Protein AF-A0A2N7XU37-F1 (afdb_monomer)

Solvent-accessible surface area (backbone atoms only — not comparable to full-atom values): 5174 Å² total; per-residue (Å²): 92,64,6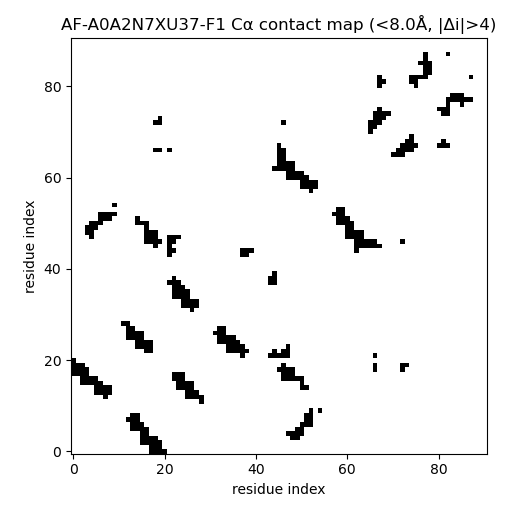9,66,26,65,36,58,38,101,84,76,30,43,36,37,13,17,29,76,72,17,23,36,37,33,37,44,94,87,72,49,76,44,81,77,44,47,64,56,96,92,36,70,45,42,13,31,38,45,52,46,60,43,97,89,75,52,74,51,66,43,61,48,69,46,21,33,29,90,88,78,29,69,50,41,62,66,63,28,97,56,20,57,82,45,79,77,71,98,118

Nearest PDB structures (foldseek):
  3dr2-assembly1_A  TM=8.831E-01  e=9.911E-07  Xanthomonas campestris pv. campestris
  3dr2-assembly1_B  TM=8.787E-01  e=1.720E-06  Xanthomonas campestris pv. campestris
  2z2n-assembly1_A  TM=8.494E-01  e=7.589E-03  Staphylococcus aureus
  2z2p-assembly1_B  TM=8.226E-01  e=5.940E-03  Staphylococcus aureus
  2qc5-assembly1_A  TM=8.211E-01  e=1.031E-02  Staphylococcus cohnii

Structure (mmCIF, N/CA/C/O backbone):
data_AF-A0A2N7XU37-F1
#
_entry.id   AF-A0A2N7XU37-F1
#
loop_
_atom_site.group_PDB
_atom_site.id
_atom_site.type_symbol
_atom_site.label_atom_id
_atom_site.label_alt_id
_atom_site.label_comp_id
_atom_site.label_asym_id
_atom_site.label_entity_id
_atom_site.label_seq_id
_atom_site.pdbx_PDB_ins_code
_atom_site.Cartn_x
_atom_site.Cartn_y
_atom_site.Cartn_z
_atom_site.occupancy
_atom_site.B_iso_or_equiv
_atom_site.auth_seq_id
_atom_site.auth_comp_id
_atom_site.auth_asym_id
_atom_site.auth_atom_id
_atom_site.pdbx_PDB_model_num
ATOM 1 N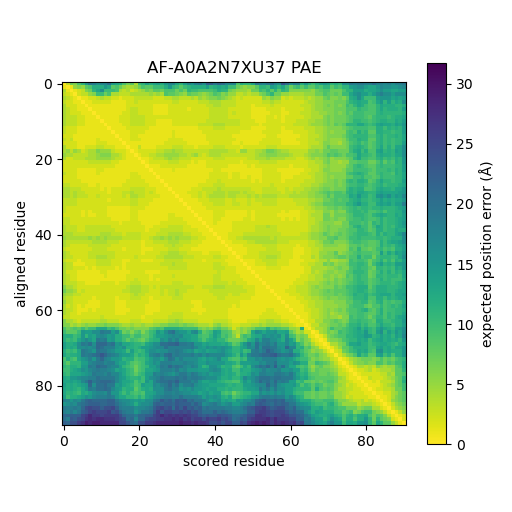 N . ASN A 1 1 ? 7.518 8.552 2.270 1.00 61.12 1 ASN A N 1
ATOM 2 C CA . ASN A 1 1 ? 6.660 7.443 1.795 1.00 61.12 1 ASN A CA 1
ATOM 3 C C . ASN A 1 1 ? 5.751 7.814 0.624 1.00 61.12 1 ASN A C 1
ATOM 5 O O . ASN A 1 1 ? 5.299 6.882 -0.018 1.00 61.12 1 ASN A O 1
ATOM 9 N N . TYR A 1 2 ? 5.501 9.105 0.319 1.00 76.44 2 TYR A N 1
ATOM 10 C CA . TYR A 1 2 ? 4.531 9.535 -0.712 1.00 76.44 2 TYR A CA 1
ATOM 11 C C . TYR A 1 2 ? 3.223 8.736 -0.619 1.00 76.44 2 TYR A C 1
ATOM 13 O O . TYR A 1 2 ? 2.934 7.874 -1.444 1.00 76.44 2 TYR A O 1
ATOM 21 N N . SER A 1 3 ? 2.508 8.955 0.487 1.00 78.44 3 SER A N 1
ATOM 22 C CA . SER A 1 3 ? 1.233 8.287 0.739 1.00 78.44 3 SER A CA 1
ATOM 23 C C . SER A 1 3 ? 0.156 8.855 -0.180 1.00 78.44 3 SER A C 1
ATOM 25 O O . SER A 1 3 ? 0.121 10.071 -0.378 1.00 78.44 3 SER A O 1
ATOM 27 N N . ASN A 1 4 ? -0.696 7.982 -0.716 1.00 84.56 4 ASN A N 1
ATOM 28 C CA . ASN A 1 4 ? -1.813 8.365 -1.571 1.00 84.56 4 ASN A CA 1
ATOM 29 C C . ASN A 1 4 ? -3.154 8.065 -0.884 1.00 84.56 4 ASN A C 1
ATOM 31 O O . ASN A 1 4 ? -3.609 8.849 -0.045 1.00 84.56 4 ASN A O 1
ATOM 35 N N . GLY A 1 5 ? -3.763 6.912 -1.152 1.00 91.00 5 GLY A N 1
ATOM 36 C CA . GLY A 1 5 ? -4.994 6.496 -0.495 1.00 91.00 5 GLY A CA 1
ATOM 37 C C . GLY A 1 5 ? -4.776 6.128 0.964 1.00 91.00 5 GLY A C 1
ATOM 38 O O . GLY A 1 5 ? -3.830 5.433 1.350 1.00 91.00 5 GLY A O 1
ATOM 39 N N . ASN A 1 6 ? -5.697 6.612 1.786 1.00 96.44 6 ASN A N 1
ATOM 40 C CA . ASN A 1 6 ? -5.731 6.368 3.214 1.00 96.44 6 ASN A CA 1
ATOM 41 C C . ASN A 1 6 ? -7.160 6.040 3.628 1.00 96.44 6 ASN A C 1
ATOM 43 O O . ASN A 1 6 ? -8.116 6.652 3.153 1.00 96.44 6 ASN A O 1
ATOM 47 N N . SER A 1 7 ? -7.296 5.082 4.533 1.00 97.12 7 SER A N 1
ATOM 48 C CA . SER A 1 7 ? -8.577 4.693 5.116 1.00 97.12 7 SER A CA 1
ATOM 49 C C . SER A 1 7 ? -8.352 4.187 6.538 1.00 97.12 7 SER A C 1
ATOM 51 O O . SER A 1 7 ? -7.224 4.190 7.030 1.00 97.12 7 SER A O 1
ATOM 53 N N . PHE A 1 8 ? -9.409 3.749 7.210 1.00 97.81 8 PHE A N 1
ATOM 54 C CA . PHE A 1 8 ? -9.327 3.139 8.532 1.00 97.81 8 PHE A CA 1
ATOM 55 C C . PHE A 1 8 ? -9.919 1.737 8.502 1.00 97.81 8 PHE A C 1
ATOM 57 O O . PHE A 1 8 ? -10.887 1.474 7.785 1.00 97.81 8 PHE A O 1
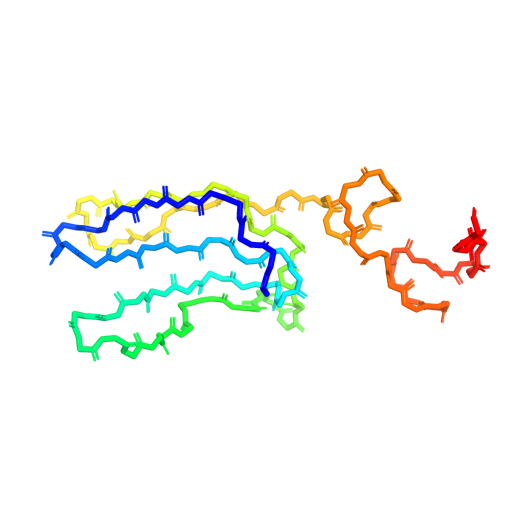ATOM 64 N N . ASP A 1 9 ? -9.341 0.833 9.287 1.00 97.88 9 ASP A N 1
ATOM 65 C CA . ASP A 1 9 ? -9.976 -0.451 9.550 1.00 97.88 9 ASP A CA 1
ATOM 66 C C . ASP A 1 9 ? -11.034 -0.359 10.660 1.00 97.88 9 ASP A C 1
ATOM 68 O O . ASP A 1 9 ? -11.188 0.661 11.334 1.00 97.88 9 ASP A O 1
ATOM 72 N N . PHE A 1 10 ? -11.765 -1.454 10.879 1.00 97.62 10 PHE A N 1
ATOM 73 C CA . PHE A 1 10 ? -12.833 -1.521 11.884 1.00 97.62 10 PHE A CA 1
ATOM 74 C C . PHE A 1 10 ? -12.345 -1.414 13.342 1.00 97.62 10 PHE A C 1
ATOM 76 O O . PHE A 1 10 ? -13.167 -1.420 14.255 1.00 97.62 10 PHE A O 1
ATOM 83 N 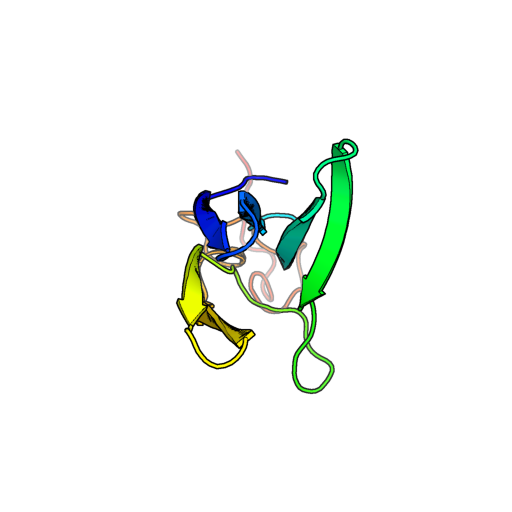N . GLN A 1 11 ? -11.031 -1.320 13.577 1.00 97.12 11 GLN A N 1
ATOM 84 C CA . GLN A 1 11 ? -10.426 -1.107 14.897 1.00 97.12 11 GLN A CA 1
ATOM 85 C C . GLN A 1 11 ? -9.917 0.332 15.078 1.00 97.12 11 GLN A C 1
ATOM 87 O O . GLN A 1 11 ? -9.303 0.639 16.100 1.00 97.12 11 GLN A O 1
ATOM 92 N N . GLY A 1 12 ? -10.165 1.217 14.105 1.00 97.12 12 GLY A N 1
ATOM 93 C CA . GLY A 1 12 ? -9.734 2.613 14.150 1.00 97.12 12 GLY A CA 1
ATOM 94 C C . GLY A 1 12 ? -8.260 2.820 13.803 1.00 97.12 12 GLY A C 1
ATOM 95 O O . GLY A 1 12 ? -7.728 3.897 14.059 1.00 97.12 12 GLY A O 1
ATOM 96 N N . ARG A 1 13 ? -7.598 1.824 13.204 1.00 98.19 13 ARG A N 1
ATOM 97 C CA . ARG A 1 13 ? -6.202 1.935 12.763 1.00 98.19 13 ARG A CA 1
ATOM 98 C C . ARG A 1 13 ? -6.135 2.464 11.342 1.00 98.19 13 ARG A C 1
ATOM 100 O O . ARG A 1 13 ? -6.918 2.037 10.492 1.00 98.19 13 ARG A O 1
ATOM 107 N N . GLN A 1 14 ? -5.188 3.356 11.067 1.00 97.94 14 GLN A N 1
ATOM 108 C CA . GLN A 1 14 ? -5.038 3.933 9.733 1.00 97.94 14 GLN A CA 1
ATOM 109 C C . GLN A 1 14 ? -4.349 2.938 8.798 1.00 97.94 14 GLN A C 1
ATOM 111 O O . GLN A 1 14 ? -3.266 2.440 9.097 1.00 97.94 14 GLN A O 1
ATOM 116 N N . LEU A 1 15 ? -4.955 2.700 7.642 1.00 98.31 15 LEU A N 1
ATOM 117 C CA . LEU A 1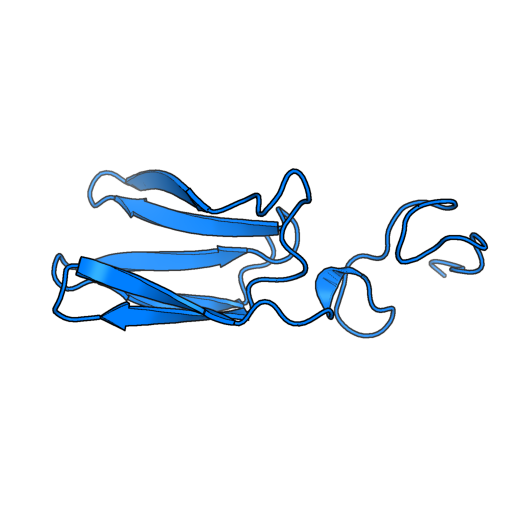 15 ? -4.366 2.015 6.500 1.00 98.31 15 LEU A CA 1
ATOM 118 C C . LEU A 1 15 ? -3.816 3.063 5.536 1.00 98.31 15 LEU A C 1
ATOM 120 O O . LEU A 1 15 ? -4.484 4.065 5.270 1.00 98.31 15 LEU A O 1
ATOM 124 N N . SER A 1 16 ? -2.623 2.829 5.002 1.00 97.44 16 SER A N 1
ATOM 125 C CA . SER A 1 16 ? -1.973 3.755 4.084 1.00 97.44 16 SER A CA 1
ATOM 126 C C . SER A 1 16 ? -1.336 3.029 2.911 1.00 97.44 16 SER A C 1
ATOM 128 O O . SER A 1 16 ? -0.621 2.038 3.069 1.00 97.44 16 SER A O 1
ATOM 130 N N . CYS A 1 17 ? -1.592 3.552 1.723 1.00 96.19 17 CYS A N 1
ATOM 131 C CA . CYS A 1 17 ? -0.938 3.169 0.489 1.00 96.19 17 CYS A CA 1
ATOM 132 C C . CYS A 1 17 ? 0.292 4.055 0.267 1.00 96.19 17 CYS A C 1
ATOM 134 O O . CYS A 1 17 ? 0.169 5.272 0.142 1.00 96.19 17 CYS A O 1
ATOM 136 N N . GLU A 1 18 ? 1.484 3.459 0.234 1.00 92.44 18 GLU A N 1
ATOM 137 C CA . GLU A 1 18 ? 2.750 4.177 0.093 1.00 92.44 18 GLU A CA 1
ATOM 138 C C . GLU A 1 18 ? 3.379 3.919 -1.285 1.00 92.44 18 GLU A C 1
ATOM 140 O O . GLU A 1 18 ? 3.877 2.821 -1.558 1.00 92.44 18 GLU A O 1
ATOM 145 N N . HIS A 1 19 ? 3.394 4.943 -2.147 1.00 85.62 19 HIS A N 1
ATOM 146 C CA . HIS A 1 19 ? 3.907 4.827 -3.517 1.00 85.62 19 HIS A CA 1
ATOM 147 C C . HIS A 1 19 ? 5.423 4.598 -3.543 1.00 85.62 19 HIS A C 1
ATOM 149 O O . HIS A 1 19 ? 5.894 3.654 -4.173 1.00 85.62 19 HIS A O 1
ATOM 155 N N . LEU A 1 20 ? 6.198 5.419 -2.821 1.00 79.00 20 LEU A N 1
ATOM 156 C CA . LEU A 1 20 ? 7.669 5.392 -2.897 1.00 79.00 20 LEU A CA 1
ATOM 157 C C . LEU A 1 20 ? 8.256 4.068 -2.398 1.00 79.00 20 LEU A C 1
ATOM 159 O O . LEU A 1 20 ? 9.168 3.494 -2.982 1.00 79.00 20 LEU A O 1
ATOM 163 N N . THR A 1 21 ? 7.738 3.602 -1.269 1.00 86.56 21 THR A N 1
ATOM 164 C CA . THR A 1 21 ? 8.171 2.378 -0.586 1.00 86.56 21 THR A CA 1
ATOM 165 C C . THR A 1 21 ? 7.442 1.141 -1.110 1.00 86.56 21 THR A C 1
ATOM 167 O O . THR A 1 21 ? 7.760 0.033 -0.673 1.00 86.56 21 THR A O 1
ATOM 170 N N . ARG A 1 22 ? 6.510 1.321 -2.061 1.00 91.56 22 ARG A N 1
ATOM 171 C CA . ARG A 1 22 ? 5.795 0.272 -2.800 1.00 91.56 22 ARG A CA 1
ATOM 172 C C . ARG A 1 22 ? 5.128 -0.736 -1.864 1.00 91.56 22 ARG A C 1
ATOM 174 O O . ARG A 1 22 ? 5.319 -1.946 -1.996 1.00 91.56 22 ARG A O 1
ATOM 181 N N . ARG A 1 23 ? 4.385 -0.227 -0.877 1.00 95.25 23 ARG A N 1
ATOM 182 C CA . ARG A 1 23 ? 3.792 -1.043 0.193 1.00 95.25 23 ARG A CA 1
ATOM 183 C C . ARG A 1 23 ? 2.480 -0.482 0.729 1.00 95.25 23 ARG A C 1
ATOM 185 O O . ARG A 1 23 ? 2.218 0.713 0.649 1.00 95.25 23 ARG A O 1
ATOM 192 N N . VAL A 1 24 ? 1.692 -1.365 1.328 1.00 97.69 24 VAL A N 1
ATOM 193 C CA . VAL A 1 24 ? 0.537 -1.028 2.162 1.00 97.69 24 VAL A CA 1
ATOM 194 C C . VAL A 1 24 ? 0.962 -1.146 3.622 1.00 97.69 24 VAL A C 1
ATOM 196 O O . VAL A 1 24 ? 1.483 -2.185 4.043 1.00 97.69 24 VAL A O 1
ATOM 199 N N . THR A 1 25 ? 0.755 -0.088 4.396 1.00 97.94 25 THR A N 1
ATOM 200 C CA . THR A 1 25 ? 1.076 -0.033 5.825 1.00 97.94 25 THR A CA 1
ATOM 201 C C . THR A 1 25 ? -0.174 0.176 6.665 1.00 97.94 25 THR A C 1
ATOM 203 O O . THR A 1 25 ? -1.187 0.701 6.203 1.00 97.94 25 THR A O 1
ATOM 206 N N . ARG A 1 26 ? -0.102 -0.262 7.920 1.00 98.19 26 ARG A N 1
ATOM 207 C CA . ARG A 1 26 ? -1.082 0.043 8.955 1.00 98.19 26 ARG A CA 1
ATOM 208 C C . ARG A 1 26 ? -0.383 0.727 10.112 1.00 98.19 26 ARG A C 1
ATOM 210 O O . ARG A 1 26 ? 0.555 0.162 10.668 1.00 98.19 26 ARG A O 1
ATOM 217 N N . TYR A 1 27 ? -0.853 1.907 10.478 1.00 97.62 27 TYR A N 1
ATOM 218 C CA . TYR A 1 27 ? -0.433 2.573 11.701 1.00 97.62 27 TYR A CA 1
ATOM 219 C C . TYR A 1 27 ? -1.263 2.040 12.863 1.00 97.62 27 TYR A C 1
ATOM 221 O O . TYR A 1 27 ? -2.495 2.076 12.829 1.00 97.62 27 TYR A O 1
ATOM 229 N N . GLU A 1 28 ? -0.584 1.503 13.866 1.00 97.94 28 GLU A N 1
ATOM 230 C CA . GLU A 1 28 ? -1.201 1.031 15.098 1.00 97.94 28 GLU A CA 1
ATOM 231 C C . GLU A 1 28 ? -1.502 2.217 16.029 1.00 97.94 28 GLU A C 1
ATOM 233 O O . GLU A 1 28 ? -0.947 3.310 15.897 1.00 97.94 28 GLU A O 1
ATOM 238 N N . ASN A 1 29 ? -2.375 1.996 17.013 1.00 96.50 29 ASN A N 1
ATOM 239 C CA . ASN A 1 29 ? -2.824 3.052 17.929 1.00 96.50 29 ASN A CA 1
ATOM 240 C C . ASN A 1 29 ? -1.705 3.603 18.833 1.00 96.50 29 ASN A C 1
ATOM 242 O O . ASN A 1 29 ? -1.848 4.686 19.393 1.00 96.50 29 ASN A O 1
ATOM 246 N N . ASP A 1 30 ? -0.602 2.869 18.983 1.00 96.69 30 ASP A N 1
ATOM 247 C CA . ASP A 1 30 ? 0.594 3.302 19.714 1.00 96.69 30 ASP A CA 1
ATOM 248 C C . ASP A 1 30 ? 1.575 4.120 18.848 1.00 96.69 30 ASP A C 1
ATOM 250 O O . ASP A 1 30 ? 2.639 4.522 19.320 1.00 96.69 30 ASP A O 1
ATOM 254 N N . GLY A 1 31 ? 1.219 4.381 17.586 1.00 94.62 31 GLY A N 1
ATOM 255 C CA . GLY A 1 31 ? 2.029 5.125 16.625 1.00 94.62 31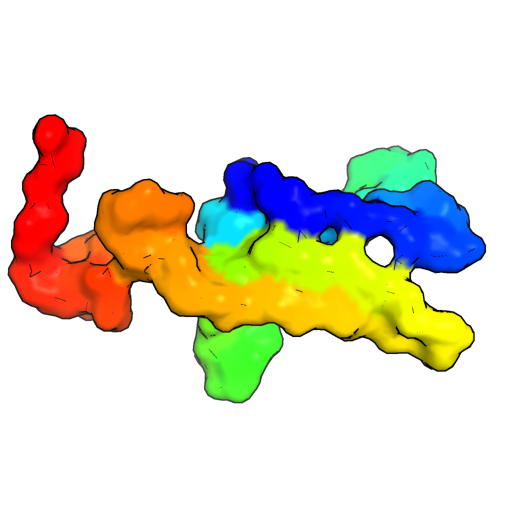 GLY A CA 1
ATOM 256 C C . GLY A 1 31 ? 3.052 4.277 15.867 1.00 94.62 31 GLY A C 1
ATOM 257 O O . GLY A 1 31 ? 3.755 4.812 15.006 1.00 94.62 31 GLY A O 1
ATOM 258 N N . THR A 1 32 ? 3.151 2.973 16.138 1.00 97.44 32 THR A N 1
ATOM 259 C CA . THR A 1 32 ? 3.993 2.068 15.344 1.00 97.44 32 THR A CA 1
ATOM 260 C C . THR A 1 32 ? 3.374 1.788 13.972 1.00 97.44 32 THR A C 1
ATOM 262 O O . THR A 1 32 ? 2.185 2.011 13.748 1.00 97.44 32 THR A O 1
ATOM 265 N N . ALA A 1 33 ? 4.187 1.321 13.020 1.00 96.62 33 ALA A N 1
ATOM 266 C CA . ALA A 1 33 ? 3.735 1.001 11.669 1.00 96.62 33 ALA A CA 1
ATOM 267 C C . ALA A 1 33 ? 4.049 -0.454 11.309 1.00 96.62 33 ALA A C 1
ATOM 269 O O . ALA A 1 33 ? 5.200 -0.890 11.368 1.00 96.62 33 ALA A O 1
ATOM 270 N N . THR A 1 34 ? 3.025 -1.175 10.862 1.00 97.69 34 THR A N 1
ATOM 271 C CA . THR A 1 34 ? 3.104 -2.555 10.379 1.00 97.69 34 THR A CA 1
ATOM 272 C C . THR A 1 34 ? 3.028 -2.571 8.855 1.00 97.69 34 THR A C 1
ATOM 274 O O . THR A 1 34 ? 2.137 -1.958 8.268 1.00 97.69 34 THR A O 1
ATOM 277 N N . VAL A 1 35 ? 3.929 -3.296 8.187 1.00 97.75 35 VAL A N 1
ATOM 278 C CA . VAL A 1 35 ? 3.812 -3.556 6.742 1.00 97.75 35 VAL A CA 1
ATOM 279 C C . VAL A 1 35 ? 2.832 -4.705 6.534 1.00 97.75 35 VAL A C 1
ATOM 281 O O . VAL A 1 35 ? 3.068 -5.810 7.015 1.00 97.75 35 VAL A O 1
ATOM 284 N N . LEU A 1 36 ? 1.733 -4.439 5.829 1.00 97.56 36 LEU A N 1
ATOM 285 C CA . LEU A 1 36 ? 0.709 -5.440 5.524 1.00 97.56 36 LEU A CA 1
ATOM 286 C C . LEU A 1 36 ? 1.016 -6.190 4.224 1.00 97.56 36 LEU A C 1
ATOM 288 O O . LEU A 1 36 ? 0.776 -7.391 4.136 1.00 97.56 36 LEU A O 1
ATOM 292 N N . ALA A 1 37 ? 1.544 -5.483 3.224 1.00 97.31 37 ALA A N 1
ATOM 293 C CA . ALA A 1 37 ? 1.956 -6.057 1.948 1.00 97.31 37 ALA A CA 1
ATOM 294 C C . ALA A 1 37 ? 3.001 -5.166 1.265 1.00 97.31 37 ALA A C 1
ATOM 296 O O . ALA A 1 37 ? 2.819 -3.954 1.181 1.00 97.31 37 ALA A O 1
ATOM 297 N N . ASP A 1 38 ? 4.069 -5.759 0.736 1.00 96.19 38 ASP A N 1
ATOM 298 C CA . ASP A 1 38 ? 5.084 -5.071 -0.079 1.00 96.19 38 ASP A CA 1
ATOM 299 C C . ASP A 1 38 ? 5.564 -5.902 -1.285 1.00 96.19 38 ASP A C 1
ATOM 301 O O . ASP A 1 38 ? 6.286 -5.403 -2.153 1.00 96.19 38 ASP A O 1
ATOM 305 N N . ASN A 1 39 ? 5.134 -7.163 -1.374 1.00 95.31 39 ASN A N 1
ATOM 306 C CA . ASN A 1 39 ? 5.546 -8.105 -2.399 1.00 95.31 39 ASN A CA 1
ATOM 307 C C . ASN A 1 39 ? 4.407 -9.055 -2.800 1.00 95.31 39 ASN A C 1
ATOM 309 O O . ASN A 1 39 ? 3.632 -9.511 -1.963 1.00 95.31 39 ASN A O 1
ATOM 313 N N . TYR A 1 40 ? 4.366 -9.420 -4.082 1.00 93.75 40 TYR A N 1
ATOM 314 C CA . TYR A 1 40 ? 3.492 -10.462 -4.620 1.00 93.75 40 TYR A CA 1
ATOM 315 C C . TYR A 1 40 ? 4.251 -11.297 -5.660 1.00 93.75 40 TYR A C 1
ATOM 317 O O . TYR A 1 40 ? 4.913 -10.749 -6.542 1.00 93.75 40 TYR A O 1
ATOM 325 N N . ASN A 1 41 ? 4.208 -12.629 -5.537 1.00 94.94 41 ASN A N 1
ATOM 326 C CA . ASN A 1 41 ? 4.943 -13.572 -6.399 1.00 94.94 41 ASN A CA 1
ATOM 327 C C . ASN A 1 41 ? 6.431 -13.207 -6.597 1.00 94.94 41 ASN A C 1
ATOM 329 O O . ASN A 1 41 ? 6.960 -13.246 -7.708 1.00 94.94 41 ASN A O 1
ATOM 333 N N . GLY A 1 42 ? 7.102 -12.803 -5.513 1.00 93.44 42 GLY A N 1
ATOM 334 C CA . GLY A 1 42 ? 8.524 -12.439 -5.520 1.00 93.44 42 GLY A CA 1
ATOM 335 C C . GLY A 1 42 ? 8.853 -11.077 -6.145 1.00 93.44 42 GLY A C 1
ATOM 336 O O . GLY A 1 42 ? 10.022 -10.704 -6.190 1.00 93.44 42 GLY A O 1
ATOM 337 N N . LYS A 1 43 ? 7.859 -10.307 -6.599 1.00 89.19 43 LYS A N 1
ATOM 338 C CA . LYS A 1 43 ? 8.035 -8.950 -7.143 1.00 89.19 43 LYS A CA 1
ATOM 339 C C . LYS A 1 43 ? 7.510 -7.908 -6.164 1.00 89.19 43 LYS A C 1
ATOM 341 O O . LYS A 1 43 ? 6.630 -8.219 -5.367 1.00 89.19 43 LYS A O 1
ATOM 346 N N . LYS A 1 44 ? 8.061 -6.693 -6.196 1.00 91.00 44 LYS A N 1
ATOM 347 C CA . LYS A 1 44 ? 7.508 -5.553 -5.447 1.00 91.00 44 LYS A CA 1
ATOM 348 C C . LYS A 1 44 ? 6.162 -5.138 -6.045 1.00 91.00 44 LYS A C 1
ATOM 350 O O . LYS A 1 44 ? 5.988 -5.255 -7.259 1.00 91.00 44 LYS A O 1
ATOM 355 N N . LEU A 1 45 ? 5.254 -4.636 -5.206 1.00 91.25 45 LEU A N 1
ATOM 356 C CA . LEU A 1 45 ? 4.014 -3.982 -5.661 1.00 91.25 45 LEU A CA 1
ATOM 357 C C . LEU A 1 45 ? 4.353 -2.805 -6.577 1.00 91.25 45 LEU A C 1
ATOM 359 O O . LEU A 1 45 ? 5.462 -2.295 -6.497 1.00 91.25 45 LEU A O 1
ATOM 363 N N . ASN A 1 46 ? 3.476 -2.370 -7.466 1.00 88.06 46 ASN A N 1
ATOM 364 C CA . ASN A 1 46 ? 3.739 -1.236 -8.354 1.00 88.06 46 ASN A CA 1
ATOM 365 C C . ASN A 1 46 ? 3.596 0.100 -7.615 1.00 88.06 46 ASN A C 1
ATOM 367 O O . ASN A 1 46 ? 4.586 0.764 -7.310 1.00 88.06 46 ASN A O 1
ATOM 371 N N . SER A 1 47 ? 2.363 0.484 -7.317 1.00 90.38 47 SER A N 1
ATOM 372 C CA . SER A 1 47 ? 1.985 1.671 -6.559 1.00 90.38 47 SER A CA 1
ATOM 373 C C . SER A 1 47 ? 0.620 1.456 -5.965 1.00 90.38 47 SER A C 1
ATOM 375 O O . SER A 1 47 ? -0.376 1.809 -6.594 1.00 90.38 47 SER A O 1
ATOM 377 N N . PRO A 1 48 ? 0.563 0.875 -4.758 1.00 93.62 48 PRO A N 1
ATOM 378 C CA . PRO A 1 48 ? -0.673 0.818 -4.010 1.00 93.62 48 PRO A CA 1
ATOM 379 C C . PRO A 1 48 ? -1.291 2.213 -3.970 1.00 93.62 48 PRO A C 1
ATOM 381 O O . PRO A 1 48 ? -0.597 3.142 -3.572 1.00 93.62 48 PRO A O 1
ATOM 384 N N . ASN A 1 49 ? -2.541 2.354 -4.408 1.00 92.88 49 ASN A N 1
ATOM 385 C CA . ASN A 1 49 ? -3.182 3.661 -4.567 1.00 92.88 49 ASN A CA 1
ATOM 386 C C . ASN A 1 49 ? -4.331 3.837 -3.582 1.00 92.88 49 ASN A C 1
ATOM 388 O O . ASN A 1 49 ? -4.232 4.678 -2.707 1.00 92.88 49 ASN A O 1
ATOM 392 N N . ASP A 1 50 ? -5.365 3.003 -3.673 1.00 94.75 50 ASP A N 1
ATOM 393 C CA . ASP A 1 50 ? -6.534 3.026 -2.794 1.00 94.75 50 ASP A CA 1
ATOM 394 C C . ASP A 1 50 ? -6.565 1.788 -1.895 1.00 94.75 50 ASP A C 1
ATOM 396 O O . ASP A 1 50 ? -6.121 0.719 -2.315 1.00 94.75 50 ASP A O 1
ATOM 400 N N . VAL A 1 51 ? -7.126 1.904 -0.685 1.00 97.69 51 VAL A N 1
ATOM 401 C CA . VAL A 1 51 ? -7.281 0.782 0.257 1.00 97.69 51 VAL A CA 1
ATOM 402 C C . VAL A 1 51 ? -8.572 0.884 1.071 1.00 97.69 51 VAL A C 1
ATOM 404 O O . VAL A 1 51 ? -8.958 1.962 1.523 1.00 97.69 51 VAL A O 1
ATOM 407 N N . VAL A 1 52 ? -9.230 -0.255 1.300 1.00 97.94 52 VAL A N 1
ATOM 408 C CA . VAL A 1 52 ? -10.421 -0.374 2.151 1.00 97.94 52 VAL A CA 1
ATOM 409 C C . VAL A 1 52 ? -10.375 -1.650 2.991 1.00 97.94 52 VAL A C 1
ATOM 411 O O . VAL A 1 52 ? -9.883 -2.690 2.548 1.00 97.94 52 VAL A O 1
ATOM 414 N N . ALA A 1 53 ? -10.900 -1.577 4.215 1.00 98.25 53 ALA A N 1
ATOM 415 C CA . ALA A 1 53 ? -11.121 -2.750 5.049 1.00 98.25 53 ALA A CA 1
ATOM 416 C C . ALA A 1 53 ? -12.430 -3.449 4.683 1.00 98.25 53 ALA A C 1
ATOM 418 O O . ALA A 1 53 ? -13.473 -2.811 4.542 1.00 98.25 53 ALA A O 1
ATOM 419 N N . HIS A 1 54 ? -12.378 -4.771 4.566 1.00 97.94 54 HIS A N 1
ATOM 420 C CA . HIS A 1 54 ? -13.543 -5.606 4.321 1.00 97.94 54 HIS A CA 1
ATOM 421 C C . HIS A 1 54 ? -14.014 -6.262 5.637 1.00 97.94 54 HIS A C 1
ATOM 423 O O . HIS A 1 54 ? -13.179 -6.593 6.486 1.00 97.94 54 HIS A O 1
ATOM 429 N N . PRO A 1 55 ? -15.332 -6.448 5.862 1.00 96.94 55 PRO A N 1
ATOM 430 C CA . PRO A 1 55 ? -15.856 -6.965 7.134 1.00 96.94 55 PRO A CA 1
ATOM 431 C C . PRO A 1 55 ? -15.368 -8.363 7.546 1.00 96.94 55 PRO A C 1
ATOM 433 O O . PRO A 1 55 ? -15.499 -8.728 8.710 1.00 96.94 55 PRO A O 1
ATOM 436 N N . ASP A 1 56 ? -14.802 -9.145 6.624 1.00 96.88 56 ASP A N 1
ATOM 437 C CA . ASP A 1 56 ? -14.201 -10.457 6.923 1.00 96.88 56 ASP A CA 1
ATOM 438 C C . ASP A 1 56 ? -12.777 -10.375 7.505 1.00 96.88 56 ASP A C 1
ATOM 440 O O . ASP A 1 56 ? -12.168 -11.403 7.798 1.00 96.88 56 ASP A O 1
ATOM 444 N N . GLY A 1 57 ? -12.238 -9.164 7.670 1.00 95.25 57 GLY A N 1
ATOM 445 C CA . GLY A 1 57 ? -10.886 -8.922 8.168 1.00 95.25 57 GLY A CA 1
ATOM 446 C C . GLY A 1 57 ? -9.817 -8.809 7.080 1.00 95.25 57 GLY A C 1
ATOM 447 O O . GLY A 1 57 ? -8.658 -8.559 7.413 1.00 95.25 57 GLY A O 1
ATOM 448 N N . SER A 1 58 ? -10.170 -8.956 5.800 1.00 97.44 58 SER A N 1
ATOM 449 C CA . SER A 1 58 ? -9.261 -8.680 4.684 1.00 97.44 58 SER A CA 1
ATOM 450 C C . SER A 1 58 ? -9.154 -7.179 4.377 1.00 97.44 58 SER A C 1
ATOM 452 O O . SER A 1 58 ? -10.007 -6.369 4.749 1.00 97.44 58 SER A O 1
ATOM 454 N N . TYR A 1 59 ? -8.083 -6.803 3.678 1.00 97.94 59 TYR A N 1
ATOM 455 C CA . TYR A 1 59 ? -7.879 -5.458 3.144 1.00 97.94 59 TYR A CA 1
ATOM 456 C C . TYR A 1 59 ? -7.780 -5.542 1.626 1.00 97.94 59 TYR A C 1
ATOM 458 O O . TYR A 1 59 ? -7.013 -6.351 1.100 1.00 97.94 59 TYR A O 1
ATOM 466 N N . TRP A 1 60 ? -8.563 -4.733 0.920 1.00 97.69 60 TRP A N 1
ATOM 467 C CA . TRP A 1 60 ? -8.552 -4.686 -0.540 1.00 97.69 60 TRP A CA 1
ATOM 468 C C . TRP A 1 60 ? -7.904 -3.388 -0.976 1.00 97.69 60 TRP A C 1
ATOM 470 O O . TRP A 1 60 ? -8.210 -2.329 -0.429 1.00 97.69 60 TRP A O 1
ATOM 480 N N . PHE A 1 61 ? -7.008 -3.472 -1.949 1.00 96.88 61 PHE A N 1
ATOM 481 C CA . PHE A 1 61 ? -6.294 -2.315 -2.459 1.00 96.88 61 PHE A CA 1
ATOM 482 C C . PHE A 1 61 ? -6.044 -2.444 -3.958 1.00 96.88 61 PHE A C 1
ATOM 484 O O . PHE A 1 61 ? -6.017 -3.546 -4.511 1.00 96.88 61 PHE A O 1
ATOM 491 N N . THR A 1 62 ? -5.861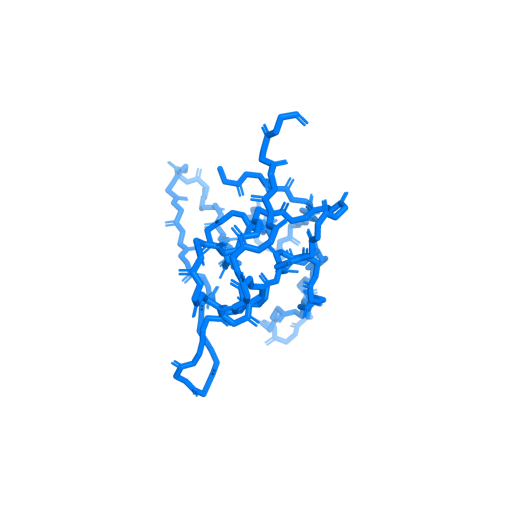 -1.309 -4.618 1.00 94.81 62 THR A N 1
ATOM 492 C CA . THR A 1 62 ? -5.475 -1.245 -6.032 1.00 94.81 62 THR A CA 1
ATOM 493 C C . THR A 1 62 ? -3.965 -1.103 -6.154 1.00 94.81 62 THR A C 1
ATOM 495 O O . THR A 1 62 ? -3.384 -0.327 -5.400 1.00 94.81 62 THR A O 1
ATOM 498 N N . ASP A 1 63 ? -3.344 -1.754 -7.139 1.00 93.31 63 ASP A N 1
ATOM 499 C CA . ASP A 1 63 ? -1.900 -1.653 -7.412 1.00 93.31 63 ASP A CA 1
ATOM 500 C C . ASP A 1 63 ? -1.597 -1.213 -8.864 1.00 93.31 63 ASP A C 1
ATOM 502 O O . ASP A 1 63 ? -1.063 -1.999 -9.658 1.00 93.31 63 ASP A O 1
ATOM 506 N N . PRO A 1 64 ? -1.994 0.011 -9.269 1.00 89.00 64 PRO A N 1
ATOM 507 C CA . PRO A 1 64 ? -1.737 0.524 -10.612 1.00 89.00 64 PRO A CA 1
ATOM 508 C C . PRO A 1 64 ? -0.237 0.662 -10.926 1.00 89.00 64 PRO A C 1
ATOM 510 O O . PRO A 1 64 ? 0.590 0.839 -10.032 1.00 89.00 64 PRO A O 1
ATOM 513 N N . PRO A 1 65 ? 0.144 0.670 -12.216 1.00 81.06 65 PRO A N 1
ATOM 514 C CA . PRO A 1 65 ? 1.543 0.755 -12.642 1.00 81.06 65 PRO A CA 1
ATOM 515 C C . PRO A 1 65 ? 2.201 2.130 -12.408 1.00 81.06 65 PRO A C 1
ATOM 517 O O . PRO A 1 65 ? 3.353 2.312 -12.803 1.00 81.06 65 PRO A O 1
ATOM 520 N N . TYR A 1 66 ? 1.498 3.094 -11.801 1.00 74.94 66 TYR A N 1
ATOM 521 C CA . TYR A 1 66 ? 1.885 4.509 -11.735 1.00 74.94 66 TYR A CA 1
ATOM 522 C C . TYR A 1 66 ? 3.258 4.753 -11.118 1.00 74.94 66 TYR A C 1
ATOM 524 O O . TYR A 1 66 ? 3.982 5.603 -11.615 1.00 74.94 66 TYR A O 1
ATOM 532 N N . GLY A 1 67 ? 3.678 3.961 -10.132 1.00 63.09 67 GLY A N 1
ATOM 533 C CA . GLY A 1 67 ? 4.965 4.140 -9.446 1.00 63.09 67 GLY A CA 1
ATOM 534 C C . GLY A 1 67 ? 6.193 4.038 -10.314 1.00 63.09 67 GLY A C 1
ATOM 535 O O . GLY A 1 67 ? 7.216 4.591 -9.944 1.00 63.09 67 GLY A O 1
ATOM 536 N N . GLY A 1 68 ? 6.093 3.353 -11.452 1.00 59.25 68 GLY A N 1
ATOM 537 C CA . GLY A 1 68 ? 7.163 3.312 -12.446 1.00 59.25 68 GLY A CA 1
ATOM 538 C C . GLY A 1 68 ? 6.968 4.299 -13.598 1.00 59.25 68 GLY A C 1
ATOM 539 O O . GLY A 1 68 ? 7.818 4.393 -14.476 1.00 59.25 68 GLY A O 1
ATOM 540 N N . GLN A 1 69 ? 5.838 5.001 -13.674 1.00 65.62 69 GLN A N 1
ATOM 541 C CA . GLN A 1 69 ? 5.532 5.876 -14.802 1.00 65.62 69 GLN A CA 1
ATOM 542 C C . GLN A 1 69 ? 6.099 7.280 -14.598 1.00 65.62 69 GLN A C 1
ATOM 544 O O . GLN A 1 69 ? 6.099 7.826 -13.501 1.00 65.62 69 GLN A O 1
ATOM 549 N N . LEU A 1 70 ? 6.501 7.894 -15.710 1.00 56.22 70 LEU A N 1
ATOM 550 C CA . LEU A 1 70 ? 7.146 9.210 -15.774 1.00 56.22 70 LEU A CA 1
ATOM 551 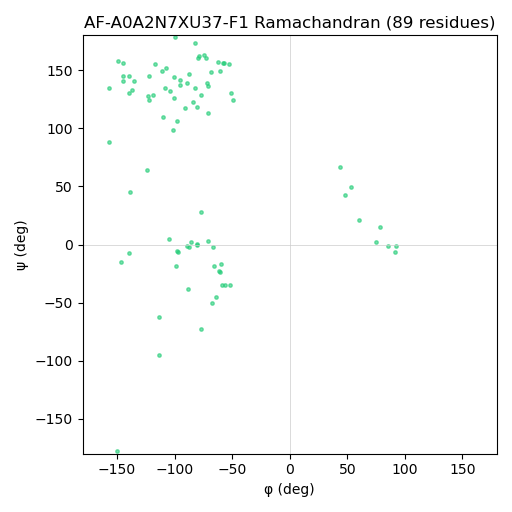C C . LEU A 1 70 ? 6.302 10.373 -15.241 1.00 56.22 70 LEU A C 1
ATOM 553 O O . LEU A 1 70 ? 6.855 11.425 -14.945 1.00 56.22 70 LEU A O 1
ATOM 557 N N . TYR A 1 71 ? 4.977 10.223 -15.210 1.00 55.81 71 TYR A N 1
ATOM 558 C CA . TYR A 1 71 ? 4.061 11.334 -14.948 1.00 55.81 71 TYR A CA 1
ATOM 559 C C . TYR A 1 71 ? 3.567 11.401 -13.491 1.00 55.81 71 TYR A C 1
ATOM 561 O O . TYR A 1 71 ? 3.075 12.447 -13.080 1.00 55.81 71 TYR A O 1
ATOM 569 N N . GLU A 1 72 ? 3.680 10.313 -12.720 1.00 57.19 72 GLU A N 1
ATOM 570 C CA . GLU A 1 72 ? 3.102 10.202 -11.364 1.00 57.19 72 GLU A CA 1
ATOM 571 C C . GLU A 1 72 ? 3.944 9.340 -10.400 1.00 57.19 72 GLU A C 1
ATOM 573 O O . GLU A 1 72 ? 3.752 9.401 -9.186 1.00 57.19 72 GLU A O 1
ATOM 578 N N . GLY A 1 73 ? 4.890 8.549 -10.916 1.00 60.47 73 GLY A N 1
ATOM 579 C CA . GLY A 1 73 ? 5.776 7.695 -10.128 1.00 60.47 73 GLY A CA 1
ATOM 580 C C . GLY A 1 73 ? 7.165 8.280 -9.906 1.00 60.47 73 GLY A C 1
ATOM 581 O O . GLY A 1 73 ? 7.499 9.342 -10.423 1.00 60.47 73 GLY A O 1
ATOM 582 N N . GLU A 1 74 ? 7.988 7.535 -9.167 1.00 65.75 74 GLU A N 1
ATOM 583 C CA . GLU A 1 74 ? 9.439 7.726 -9.122 1.00 65.75 74 GLU A CA 1
ATOM 584 C C . GLU A 1 74 ? 10.038 6.639 -10.020 1.00 65.75 74 GLU A C 1
ATOM 586 O O . GLU A 1 74 ? 10.117 5.477 -9.605 1.00 65.75 74 GLU A O 1
ATOM 591 N N . PRO A 1 75 ? 10.383 6.959 -11.275 1.00 64.19 75 PRO A N 1
ATOM 592 C CA . PRO A 1 75 ? 10.820 5.940 -12.207 1.00 64.19 75 PRO A CA 1
ATOM 593 C C . PRO A 1 75 ? 12.073 5.222 -11.717 1.00 64.19 75 PRO A C 1
ATOM 595 O O . PRO A 1 75 ? 12.933 5.820 -11.067 1.00 64.19 75 PRO A O 1
ATOM 598 N N . ASP A 1 76 ? 12.219 3.948 -12.083 1.00 63.62 76 ASP A N 1
ATOM 599 C CA . ASP A 1 76 ? 13.396 3.190 -11.669 1.00 63.62 76 ASP A CA 1
ATOM 600 C C . ASP A 1 76 ? 14.698 3.864 -12.151 1.00 63.62 76 ASP A C 1
ATOM 602 O O . ASP A 1 76 ? 14.750 4.553 -13.180 1.00 63.62 76 ASP A O 1
ATOM 606 N N . ALA A 1 77 ? 15.801 3.583 -11.453 1.00 69.62 77 ALA A N 1
ATOM 607 C CA . ALA A 1 77 ? 17.131 3.850 -11.988 1.00 69.62 77 ALA A CA 1
ATOM 608 C C . ALA A 1 77 ? 17.293 3.217 -13.387 1.00 69.62 77 ALA A C 1
ATOM 610 O O . ALA A 1 77 ? 16.619 2.240 -13.731 1.00 69.62 77 ALA A O 1
ATOM 611 N N . ALA A 1 78 ? 18.197 3.767 -14.202 1.00 74.25 78 ALA A N 1
ATOM 612 C CA . ALA A 1 78 ? 18.453 3.257 -15.547 1.00 74.25 78 ALA A CA 1
ATOM 613 C C . ALA A 1 78 ? 18.718 1.738 -15.532 1.00 74.25 78 ALA A C 1
ATOM 615 O O . ALA A 1 78 ? 19.529 1.247 -14.748 1.00 74.25 78 ALA A O 1
ATOM 616 N N . GLY A 1 79 ? 18.020 1.000 -16.399 1.00 68.81 79 GLY A N 1
ATOM 617 C CA . GLY A 1 79 ? 18.059 -0.466 -16.451 1.00 68.81 79 GLY A CA 1
ATOM 618 C C . GLY A 1 79 ? 16.995 -1.166 -15.595 1.00 68.81 79 GLY A C 1
ATOM 619 O O . GLY A 1 79 ? 16.851 -2.384 -15.694 1.00 68.81 79 GLY A O 1
ATOM 620 N N . GLY A 1 80 ? 16.221 -0.429 -14.794 1.00 71.25 80 GLY A N 1
ATOM 621 C CA . GLY A 1 80 ? 15.078 -0.972 -14.062 1.00 71.25 80 GLY A CA 1
ATOM 622 C C . GLY A 1 80 ? 13.861 -1.257 -14.956 1.00 71.25 80 GLY A C 1
ATOM 623 O O . GLY A 1 80 ? 13.785 -0.741 -16.074 1.00 71.25 80 GLY A O 1
ATOM 624 N N . PRO A 1 81 ? 12.886 -2.062 -14.490 1.00 67.88 81 PRO A N 1
ATOM 625 C CA . PRO A 1 81 ? 11.719 -2.476 -15.277 1.00 67.88 81 PRO A CA 1
ATOM 626 C C . PRO A 1 81 ? 10.948 -1.324 -15.929 1.00 67.88 81 PRO A C 1
ATOM 628 O O . PRO A 1 81 ? 10.444 -1.476 -17.040 1.00 67.88 81 PRO A O 1
ATOM 631 N N . SER A 1 82 ? 10.875 -0.177 -15.253 1.00 67.38 82 SER A N 1
ATOM 632 C CA . SER A 1 82 ? 10.172 1.012 -15.738 1.00 67.38 82 SER A CA 1
ATOM 633 C C . SER A 1 82 ? 11.067 2.055 -16.425 1.00 67.38 82 SER A C 1
ATOM 635 O O . SER A 1 82 ? 10.562 2.984 -17.051 1.00 67.38 82 SER A O 1
ATOM 637 N N . ASN A 1 83 ? 12.392 1.866 -16.408 1.00 71.69 83 ASN A N 1
ATOM 638 C CA . ASN A 1 83 ? 13.381 2.737 -17.056 1.00 71.69 83 ASN A CA 1
ATOM 639 C C . ASN A 1 83 ? 14.493 1.923 -17.746 1.00 71.69 83 ASN A C 1
ATOM 641 O O . ASN A 1 83 ? 15.687 2.214 -17.629 1.00 71.69 83 ASN A O 1
ATOM 645 N N . ALA A 1 84 ? 14.113 0.877 -18.483 1.00 73.06 84 ALA A N 1
ATOM 646 C CA . ALA A 1 84 ? 15.068 -0.079 -19.051 1.00 73.06 84 ALA A CA 1
ATOM 647 C C . ALA A 1 84 ? 16.093 0.584 -19.989 1.00 73.06 84 ALA A C 1
ATOM 649 O O . ALA A 1 84 ? 1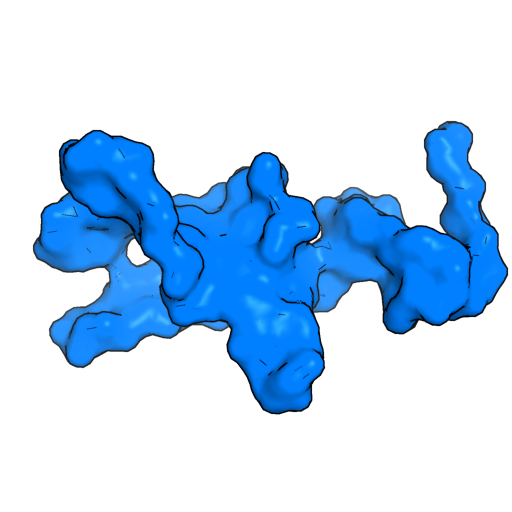7.258 0.204 -20.020 1.00 73.06 84 ALA A O 1
ATOM 650 N N . ALA A 1 85 ? 15.665 1.609 -20.730 1.00 74.31 85 ALA A N 1
ATOM 651 C CA . ALA A 1 85 ? 16.515 2.336 -21.666 1.00 74.31 85 ALA A CA 1
ATOM 652 C C . ALA A 1 85 ? 17.255 3.534 -21.040 1.00 74.31 85 ALA A C 1
ATOM 654 O O . ALA A 1 85 ? 17.968 4.228 -21.762 1.00 74.31 85 ALA A O 1
ATOM 655 N N . GLY A 1 86 ? 17.059 3.823 -19.746 1.00 70.69 86 GLY A N 1
ATOM 656 C CA . GLY A 1 86 ? 17.719 4.940 -19.059 1.00 70.69 86 GLY A CA 1
ATOM 657 C C . GLY A 1 86 ? 17.420 6.317 -19.661 1.00 70.69 86 GLY A C 1
ATOM 658 O O . GLY A 1 86 ? 18.212 7.238 -19.497 1.00 70.69 86 GLY A O 1
ATOM 659 N N . LYS A 1 87 ? 16.319 6.462 -20.411 1.00 68.38 87 LYS A N 1
ATOM 660 C CA . LYS A 1 87 ? 16.018 7.669 -21.210 1.00 68.38 87 LYS A CA 1
ATOM 661 C C . LYS A 1 87 ? 15.417 8.816 -20.400 1.00 68.38 87 LYS A C 1
ATOM 663 O O . LYS A 1 87 ? 15.109 9.868 -20.953 1.00 68.38 87 LYS A O 1
ATOM 668 N N . LEU A 1 88 ? 15.243 8.611 -19.104 1.00 66.56 88 LEU A N 1
ATOM 669 C CA . LEU A 1 88 ? 14.810 9.631 -18.171 1.00 66.56 88 LEU A CA 1
ATOM 670 C C . LEU A 1 88 ? 15.907 10.662 -17.932 1.00 66.56 88 LEU A C 1
ATOM 672 O O . LEU A 1 88 ? 16.944 10.354 -17.351 1.00 66.56 88 LEU A O 1
ATOM 676 N N . ASN A 1 89 ? 15.655 11.889 -18.378 1.00 54.22 89 ASN A N 1
ATOM 677 C CA . ASN A 1 89 ? 16.448 13.058 -18.031 1.00 54.22 89 ASN A CA 1
ATOM 678 C C . ASN A 1 89 ? 15.726 13.791 -16.886 1.00 54.22 89 ASN A C 1
ATOM 680 O O . ASN A 1 89 ? 14.693 14.398 -17.154 1.00 54.22 89 ASN A O 1
ATOM 684 N N . PRO A 1 90 ? 16.218 13.737 -15.635 1.00 53.53 90 PRO A N 1
ATOM 685 C CA . PRO A 1 90 ? 15.541 14.299 -14.461 1.00 53.53 90 PRO A CA 1
ATOM 686 C C . PRO A 1 90 ? 15.661 15.836 -14.365 1.00 53.53 90 PRO A C 1
ATOM 688 O O . PRO A 1 90 ? 15.707 16.381 -13.265 1.00 53.53 90 PRO A O 1
ATOM 691 N N . LYS A 1 91 ? 15.795 16.529 -15.503 1.00 46.09 91 LYS A N 1
ATOM 692 C CA . LYS A 1 91 ? 15.939 17.989 -15.576 1.00 46.09 91 LYS A CA 1
ATOM 693 C C . LYS A 1 91 ? 14.611 18.680 -15.820 1.00 46.09 91 LYS A C 1
ATOM 695 O O . LYS A 1 91 ? 13.907 18.243 -16.756 1.00 46.09 91 LYS A O 1
#

Radius of gyration: 14.65 Å; Cα contacts (8 Å, |Δi|>4): 199; chains: 1; bounding box: 34×32×41 Å

Mean predicted aligned error: 7.02 Å

Secondary structure (DSSP, 8-state):
--EEEEEE-TTSPEEEEETTTTEEEEE-TTS-EEEEESEETTEE-S----EEE-TTS-EEE---GGGGSTTTS-PPSTTSTT-TT------

Foldseek 3Di:
DCWAAWDAEPVRWIWTWDLQQQFIWTQDPVRDIDTPDQDDPRHGQQTWHYWDADPVRDIDTDRDNQQCDPPRHDNDQDCDPSRNNNPDDVD

pLDDT: mean 85.39, std 14.71, range [46.09, 98.31]

Sequence (91 aa):
NYSNGNSFDFQGRQLSCEHLTRRVTRYENDGTATVLADNYNGKKLNSPNDVVAHPDGSYWFTDPPYGGQLYEGEPDAAGGPSNAAGKLNPK